Protein AF-A0A401UML5-F1 (afdb_monomer)

pLDDT: mean 86.91, std 11.51, range [38.34, 95.25]

Nearest PDB structures (foldseek):
  6s1k-assembly1_F  TM=5.049E-01  e=2.666E+00  Escherichia coli str. K-12 substr. MG1655star
  6s1k-assembly1_K  TM=5.043E-01  e=4.890E+00  Escherichia coli str. K-12 substr. MG1655star
  5xg2-assembly1_A  TM=3.556E-01  e=7.475E+00  Pyrococcus yayanosii CH1

Sequence (112 aa):
MENNKRSVINNIYFLVKNTYKWDKKVLLYFGLYTVVTAILPFINIFAPKFLIDELMGANRAKSLITILLSYFILSATLNYLNAFLEGAYSPRLMDVGFRFENLLNEKCVYCY

Radius of gyration: 22.94 Å; Cα contacts (8 Å, |Δi|>4): 45; chains: 1; bounding box: 40×19×72 Å

Organism: NCBI:txid360422

Foldseek 3Di:
DDPPCPDPVVVVVVLVVLLCVVDVVLVVLVVVLVVLVVCVVVLVVVLVVLLVVCCVPPVDPVSNVVSVVVSVVVNVVSVVVNVVSCVVNVVSVVVSVVVVVVVVVVVVVVVD

Structure (mmCIF, N/CA/C/O backbone):
data_AF-A0A401UML5-F1
#
_entry.id   AF-A0A401UML5-F1
#
loop_
_atom_site.group_PDB
_atom_site.id
_atom_site.type_symbol
_atom_site.label_atom_id
_atom_site.label_alt_id
_atom_site.label_comp_id
_atom_site.label_asym_id
_atom_site.label_entity_id
_atom_site.label_seq_id
_atom_site.pdbx_PDB_ins_code
_atom_site.Cartn_x
_atom_site.Cartn_y
_atom_site.Cartn_z
_atom_site.occupancy
_atom_site.B_iso_or_equiv
_atom_site.auth_seq_id
_atom_site.auth_comp_id
_atom_site.auth_asym_id
_atom_site.auth_atom_id
_atom_site.pdbx_PDB_model_num
ATOM 1 N N . MET A 1 1 ? -4.916 -0.767 -43.467 1.00 38.34 1 MET A N 1
ATOM 2 C CA . MET A 1 1 ? -5.520 -0.897 -42.122 1.00 38.34 1 MET A CA 1
ATOM 3 C C . MET A 1 1 ? -5.140 -2.268 -41.583 1.00 38.34 1 MET A C 1
ATOM 5 O O . MET A 1 1 ? -5.859 -3.230 -41.808 1.00 38.34 1 MET A O 1
ATOM 9 N N . GLU A 1 2 ? -3.952 -2.391 -40.992 1.00 40.00 2 GLU A N 1
ATOM 10 C CA . GLU A 1 2 ? -3.446 -3.683 -40.519 1.00 40.00 2 GLU A CA 1
ATOM 11 C C . GLU A 1 2 ? -3.876 -3.890 -39.065 1.00 40.00 2 GLU A C 1
ATOM 13 O O . GLU A 1 2 ? -3.585 -3.077 -38.187 1.00 40.00 2 GLU A O 1
ATOM 18 N N . ASN A 1 3 ? -4.651 -4.947 -38.837 1.00 44.34 3 ASN A N 1
ATOM 19 C CA . ASN A 1 3 ? -5.321 -5.263 -37.583 1.00 44.34 3 ASN A CA 1
ATOM 20 C C . ASN A 1 3 ? -4.306 -5.810 -36.563 1.00 44.34 3 ASN A C 1
ATOM 22 O O . ASN A 1 3 ? -4.297 -6.995 -36.235 1.00 44.34 3 ASN A O 1
ATOM 26 N N . ASN A 1 4 ? -3.406 -4.949 -36.085 1.00 55.50 4 ASN A N 1
ATOM 27 C CA . ASN A 1 4 ? -2.468 -5.281 -35.022 1.00 55.50 4 ASN A CA 1
ATOM 28 C C . ASN A 1 4 ? -3.230 -5.296 -33.691 1.00 55.50 4 ASN A C 1
ATOM 30 O O . ASN A 1 4 ? -3.204 -4.326 -32.931 1.00 55.50 4 ASN A O 1
ATOM 34 N N . LYS A 1 5 ? -3.940 -6.396 -33.406 1.00 55.72 5 LYS A N 1
ATOM 35 C CA . LYS A 1 5 ? -4.422 -6.709 -32.054 1.00 55.72 5 LYS A CA 1
ATOM 36 C C . LYS A 1 5 ? -3.202 -6.943 -31.159 1.00 55.72 5 LYS A C 1
ATOM 38 O O . LYS A 1 5 ? -2.908 -8.073 -30.770 1.00 55.72 5 LYS A O 1
ATOM 43 N N . ARG A 1 6 ? -2.477 -5.879 -30.802 1.00 63.22 6 ARG A N 1
ATOM 44 C CA . ARG A 1 6 ? -1.585 -5.921 -29.646 1.00 63.22 6 ARG A CA 1
ATOM 45 C C . ARG A 1 6 ? -2.473 -6.220 -28.453 1.00 63.22 6 ARG A C 1
ATOM 47 O O . ARG A 1 6 ? -3.243 -5.369 -28.016 1.00 63.22 6 ARG A O 1
ATOM 54 N N . SER A 1 7 ? -2.406 -7.458 -27.979 1.00 82.62 7 SER A N 1
ATOM 55 C CA . SER A 1 7 ? -3.109 -7.865 -26.773 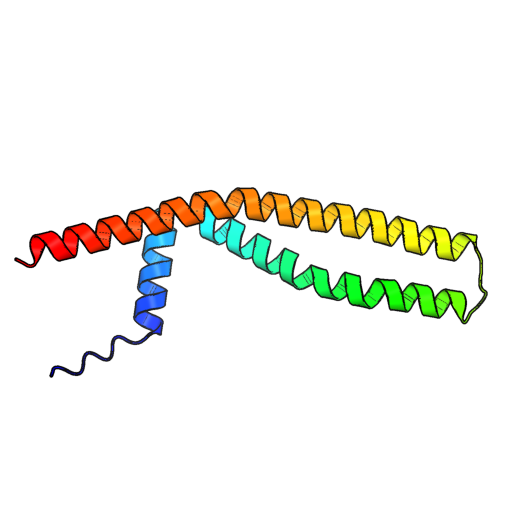1.00 82.62 7 SER A CA 1
ATOM 56 C C . SER A 1 7 ? -2.728 -6.904 -25.650 1.00 82.62 7 SER A C 1
ATOM 58 O O . SER A 1 7 ? -1.542 -6.661 -25.418 1.00 82.62 7 SER A O 1
ATOM 60 N N . VAL A 1 8 ? -3.724 -6.356 -24.952 1.00 85.25 8 VAL A N 1
ATOM 61 C CA . VAL A 1 8 ? -3.517 -5.472 -23.792 1.00 85.25 8 VAL A CA 1
ATOM 62 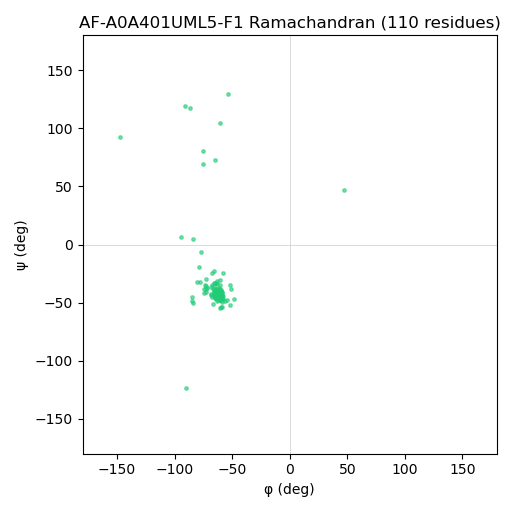C C . VAL A 1 8 ? -2.582 -6.141 -22.780 1.00 85.25 8 VAL A C 1
ATOM 64 O O . VAL A 1 8 ? -1.710 -5.492 -22.210 1.00 85.25 8 VAL A O 1
ATOM 67 N N . ILE A 1 9 ? -2.679 -7.466 -22.656 1.00 86.94 9 ILE A N 1
ATOM 68 C CA . ILE A 1 9 ? -1.816 -8.295 -21.812 1.00 86.94 9 ILE A CA 1
ATOM 69 C C . ILE A 1 9 ? -0.349 -8.211 -22.253 1.00 86.94 9 ILE A C 1
ATOM 71 O O . ILE A 1 9 ? 0.531 -8.064 -21.410 1.00 86.94 9 ILE A O 1
ATOM 75 N N . ASN A 1 10 ? -0.066 -8.237 -23.558 1.00 87.75 10 ASN A N 1
ATOM 76 C CA . ASN A 1 10 ? 1.304 -8.119 -24.067 1.00 87.75 10 ASN A CA 1
ATOM 77 C C . ASN A 1 10 ? 1.880 -6.722 -23.811 1.00 87.75 10 ASN A C 1
ATOM 79 O O . ASN A 1 10 ? 3.070 -6.599 -23.522 1.00 87.75 10 ASN A O 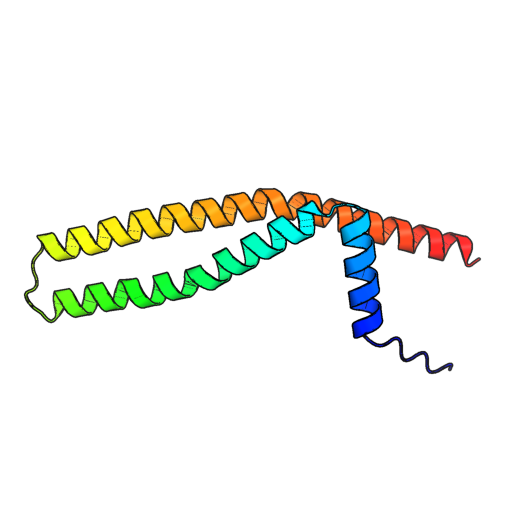1
ATOM 83 N N . ASN A 1 11 ? 1.047 -5.679 -23.874 1.00 87.12 11 ASN A N 1
ATOM 84 C CA . ASN A 1 11 ? 1.464 -4.318 -23.538 1.00 87.12 11 ASN A CA 1
ATOM 85 C C . ASN A 1 11 ? 1.766 -4.191 -22.038 1.00 87.12 11 ASN A C 1
ATOM 87 O O . ASN A 1 11 ? 2.813 -3.665 -21.675 1.00 87.12 11 ASN A O 1
ATOM 91 N N . ILE A 1 12 ? 0.907 -4.735 -21.169 1.00 88.50 12 ILE A N 1
ATOM 92 C CA . ILE A 1 12 ? 1.140 -4.763 -19.716 1.00 88.50 12 ILE A CA 1
ATOM 93 C C . ILE A 1 12 ? 2.415 -5.547 -19.396 1.00 88.50 12 ILE A C 1
ATOM 95 O O . ILE A 1 12 ? 3.263 -5.059 -18.654 1.00 88.50 12 ILE A O 1
ATOM 99 N N . TYR A 1 13 ? 2.598 -6.726 -19.994 1.00 91.25 13 TYR A N 1
ATOM 100 C CA . TYR A 1 13 ? 3.815 -7.516 -19.822 1.00 91.25 13 TYR A CA 1
ATOM 101 C C . TYR A 1 13 ? 5.059 -6.741 -20.265 1.00 91.25 13 TYR A C 1
ATOM 103 O O . TYR A 1 13 ? 6.067 -6.737 -19.560 1.00 91.25 13 TYR A O 1
ATOM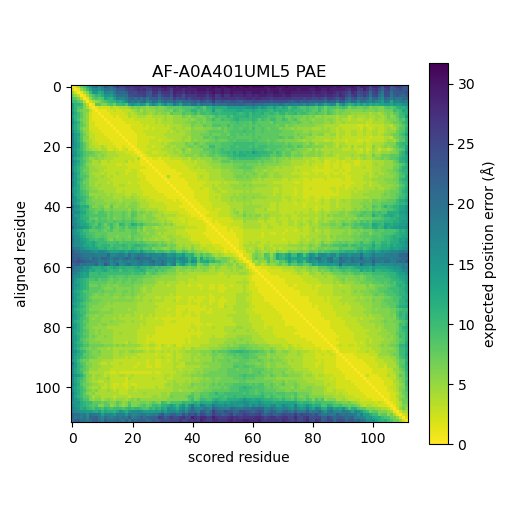 111 N N . PHE A 1 14 ? 4.989 -6.043 -21.402 1.00 88.94 14 PHE A N 1
ATOM 112 C CA . PHE A 1 14 ? 6.071 -5.182 -21.868 1.00 88.94 14 PHE A CA 1
ATOM 113 C C . PHE A 1 14 ? 6.384 -4.069 -20.860 1.00 88.94 14 PHE A C 1
ATOM 115 O O . PHE A 1 14 ? 7.555 -3.868 -20.537 1.00 88.94 14 PHE A O 1
ATOM 122 N N . LEU A 1 15 ? 5.371 -3.381 -20.328 1.00 88.62 15 LEU A N 1
ATOM 123 C CA . LEU A 1 15 ? 5.559 -2.336 -19.320 1.00 88.62 15 LEU A CA 1
ATOM 124 C C . LEU A 1 15 ? 6.210 -2.907 -18.058 1.00 88.62 15 LEU A C 1
ATOM 126 O O . LEU A 1 15 ? 7.295 -2.473 -17.685 1.00 88.62 15 LEU A O 1
ATOM 130 N N . VAL A 1 16 ? 5.624 -3.952 -17.470 1.00 89.44 16 VAL A N 1
ATOM 131 C CA . VAL A 1 16 ? 6.127 -4.579 -16.238 1.00 89.44 16 VAL A CA 1
ATOM 132 C C . VAL A 1 16 ? 7.553 -5.100 -16.418 1.00 89.44 16 VAL A C 1
ATOM 134 O O . VAL A 1 16 ? 8.395 -4.891 -15.546 1.00 89.44 16 VAL A O 1
ATOM 137 N N . LYS A 1 17 ? 7.869 -5.726 -17.558 1.00 92.50 17 LYS A N 1
ATOM 138 C CA . LYS A 1 17 ? 9.218 -6.226 -17.855 1.00 92.50 17 LYS A CA 1
ATOM 139 C C . LYS A 1 17 ? 10.251 -5.098 -17.933 1.00 92.50 17 LYS A C 1
ATOM 141 O O . LYS A 1 17 ? 11.351 -5.251 -17.402 1.00 92.50 17 LYS A O 1
ATOM 146 N N . ASN A 1 18 ? 9.924 -3.979 -18.583 1.00 89.25 18 ASN A N 1
ATOM 147 C CA . ASN A 1 18 ? 10.835 -2.834 -18.683 1.00 89.25 18 ASN A CA 1
ATOM 148 C C . ASN A 1 18 ? 10.962 -2.089 -17.347 1.00 89.25 18 ASN A C 1
ATOM 150 O O . ASN A 1 18 ? 12.078 -1.785 -16.934 1.00 89.25 18 ASN A O 1
ATOM 154 N N . THR A 1 19 ? 9.862 -1.898 -16.615 1.00 89.88 19 THR A N 1
ATOM 155 C CA . THR A 1 19 ? 9.883 -1.343 -15.254 1.00 89.88 19 THR A CA 1
ATOM 156 C C . THR A 1 19 ? 10.739 -2.192 -14.319 1.00 89.88 19 THR A C 1
ATOM 158 O O . THR A 1 19 ? 11.585 -1.652 -13.614 1.00 89.88 19 THR A O 1
ATOM 161 N N . TYR A 1 20 ? 10.592 -3.521 -14.355 1.00 90.50 20 TYR A N 1
ATOM 162 C CA . TYR A 1 20 ? 11.418 -4.436 -13.565 1.00 90.50 20 TYR A CA 1
ATOM 163 C C . TYR A 1 20 ? 12.909 -4.319 -13.914 1.00 90.50 20 TYR A C 1
ATOM 165 O O . TYR A 1 20 ? 13.760 -4.376 -13.026 1.00 90.50 20 TYR A O 1
ATOM 173 N N . LYS A 1 21 ? 13.230 -4.132 -15.203 1.00 90.38 21 LYS A N 1
ATOM 174 C CA . LYS A 1 21 ? 14.605 -3.936 -15.680 1.00 90.38 21 LYS A CA 1
ATOM 175 C C . LYS A 1 21 ? 15.214 -2.618 -15.186 1.00 90.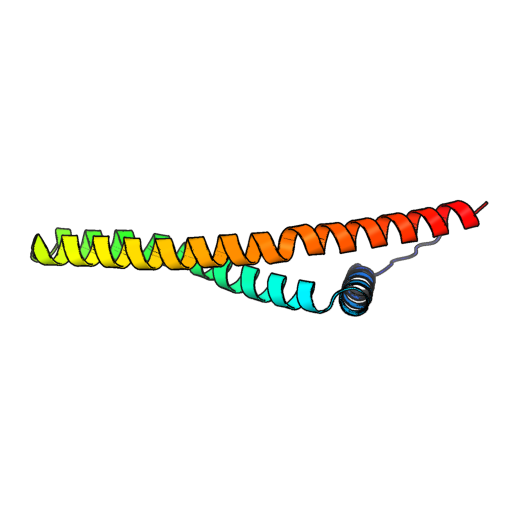38 21 LYS A C 1
ATOM 177 O O . LYS A 1 21 ? 16.405 -2.599 -14.891 1.00 90.38 21 LYS A O 1
ATOM 182 N N . TRP A 1 22 ? 14.437 -1.536 -15.122 1.00 89.75 22 TRP A N 1
ATOM 183 C CA . TRP A 1 22 ? 14.934 -0.212 -14.726 1.00 89.75 22 TRP A CA 1
ATOM 184 C C . TRP A 1 22 ? 14.959 -0.005 -13.213 1.00 89.75 22 TRP A C 1
ATOM 186 O O . TRP A 1 22 ? 15.990 0.395 -12.678 1.00 89.75 22 TRP A O 1
ATOM 196 N N . ASP A 1 23 ? 13.867 -0.314 -12.513 1.00 88.56 23 ASP A N 1
ATOM 197 C CA . ASP A 1 23 ? 13.820 -0.246 -11.053 1.00 88.56 23 ASP A CA 1
ATOM 198 C C . ASP A 1 23 ? 12.885 -1.314 -10.466 1.00 88.56 23 ASP A C 1
ATOM 200 O O . ASP A 1 23 ? 11.692 -1.107 -10.233 1.00 88.56 23 ASP A O 1
ATOM 204 N N . LYS A 1 24 ? 13.464 -2.473 -10.131 1.00 89.75 24 LYS A N 1
ATOM 205 C CA . LYS A 1 24 ? 12.768 -3.561 -9.425 1.00 89.75 24 LYS A CA 1
ATOM 206 C C . LYS A 1 24 ? 12.179 -3.144 -8.072 1.00 89.75 24 LYS A C 1
ATOM 208 O O . LYS A 1 24 ? 11.243 -3.790 -7.600 1.00 89.75 24 LYS A O 1
ATOM 213 N N . LYS A 1 25 ? 12.713 -2.097 -7.427 1.00 88.69 25 LYS A N 1
ATOM 214 C CA . LYS A 1 25 ? 12.212 -1.637 -6.125 1.00 88.69 25 LYS A CA 1
ATOM 215 C C . LYS A 1 25 ? 10.865 -0.936 -6.273 1.00 88.69 25 LYS A C 1
ATOM 217 O O . LYS A 1 25 ? 10.059 -1.044 -5.358 1.00 88.69 25 LYS A O 1
ATOM 222 N N . VAL A 1 26 ? 10.587 -0.296 -7.415 1.00 90.50 26 VAL A N 1
ATOM 223 C CA . VAL A 1 26 ? 9.278 0.329 -7.700 1.00 90.50 26 VAL A CA 1
ATOM 224 C C . VAL A 1 26 ? 8.152 -0.676 -7.538 1.00 90.50 26 VAL A C 1
ATOM 226 O O . VAL A 1 26 ? 7.182 -0.393 -6.847 1.00 90.50 26 VAL A O 1
ATOM 229 N N . LEU A 1 27 ? 8.304 -1.868 -8.121 1.00 90.12 27 LEU A N 1
ATOM 230 C CA . LEU A 1 27 ? 7.283 -2.913 -8.051 1.00 90.12 27 LEU A CA 1
ATOM 231 C C . LEU A 1 27 ? 7.090 -3.434 -6.623 1.00 90.12 27 LEU A C 1
ATOM 233 O O . LEU A 1 27 ? 5.963 -3.713 -6.223 1.00 90.12 27 LEU A O 1
ATOM 237 N N . LEU A 1 28 ? 8.168 -3.513 -5.837 1.00 90.81 28 LEU A N 1
ATOM 238 C CA . LEU A 1 28 ? 8.087 -3.887 -4.427 1.00 90.81 28 LEU A CA 1
ATOM 239 C C . LEU A 1 28 ? 7.347 -2.821 -3.605 1.00 90.81 28 LEU A C 1
ATOM 241 O O . LEU A 1 28 ? 6.404 -3.156 -2.892 1.00 90.81 28 LEU A O 1
ATOM 245 N N . TYR A 1 29 ? 7.740 -1.548 -3.717 1.00 91.06 29 TYR A N 1
ATOM 246 C CA . TYR A 1 29 ? 7.088 -0.450 -2.995 1.00 91.06 29 TYR A CA 1
ATOM 247 C C . TYR A 1 29 ? 5.627 -0.286 -3.411 1.00 91.06 29 TYR A C 1
ATOM 249 O O . TYR A 1 29 ? 4.776 -0.098 -2.549 1.00 91.06 29 TYR A O 1
ATOM 257 N N . PHE A 1 30 ? 5.322 -0.438 -4.701 1.00 91.25 30 PHE A N 1
ATOM 258 C CA . PHE A 1 30 ? 3.954 -0.430 -5.213 1.00 91.25 30 PHE A CA 1
ATOM 259 C C . PHE A 1 30 ? 3.108 -1.566 -4.631 1.00 91.25 30 PHE A C 1
ATOM 261 O O . PHE A 1 30 ? 1.979 -1.340 -4.194 1.00 91.25 30 PHE A O 1
ATOM 268 N N . GLY A 1 31 ? 3.655 -2.785 -4.591 1.00 92.19 31 GLY A N 1
ATOM 269 C CA . GLY A 1 31 ? 2.975 -3.936 -4.001 1.00 92.19 31 GLY A CA 1
ATOM 270 C C . GLY A 1 31 ? 2.682 -3.724 -2.516 1.00 92.19 31 GLY A C 1
ATOM 271 O O . GLY A 1 31 ? 1.549 -3.917 -2.079 1.00 92.19 31 GLY A O 1
ATOM 272 N N . LEU A 1 32 ? 3.672 -3.253 -1.752 1.00 93.19 32 LEU A N 1
ATOM 273 C CA . LEU A 1 32 ? 3.497 -2.932 -0.333 1.00 93.19 32 LEU A CA 1
ATOM 274 C C . LEU A 1 32 ? 2.469 -1.814 -0.122 1.00 93.19 32 LEU A C 1
ATOM 276 O O . LEU A 1 32 ? 1.581 -1.959 0.714 1.00 93.19 32 LEU A O 1
ATOM 280 N N . TYR A 1 33 ? 2.552 -0.735 -0.904 1.00 93.75 33 TYR A N 1
ATOM 281 C CA . TYR A 1 33 ? 1.598 0.373 -0.857 1.00 93.75 33 TYR A CA 1
ATOM 282 C C . TYR A 1 33 ? 0.167 -0.105 -1.122 1.00 93.75 33 TYR A C 1
ATOM 284 O O . TYR A 1 33 ? -0.748 0.235 -0.376 1.00 93.75 33 TYR A O 1
ATOM 292 N N . THR A 1 34 ? -0.015 -0.964 -2.128 1.00 93.88 34 THR A N 1
ATOM 293 C CA . THR A 1 34 ? -1.321 -1.536 -2.485 1.00 93.88 34 THR A CA 1
ATOM 294 C C . THR A 1 34 ? -1.908 -2.349 -1.334 1.00 93.88 34 THR A C 1
ATOM 296 O O . THR A 1 34 ? -3.079 -2.182 -1.002 1.00 93.88 34 THR A O 1
ATOM 299 N N . VAL A 1 35 ? -1.101 -3.200 -0.690 1.00 94.19 35 VAL A N 1
ATOM 300 C CA . VAL A 1 35 ? -1.549 -4.006 0.457 1.00 94.19 35 VAL A CA 1
ATOM 301 C C . VAL A 1 35 ? -1.942 -3.113 1.635 1.00 94.19 35 VAL A C 1
ATOM 303 O O . VAL A 1 35 ? -3.012 -3.305 2.208 1.00 94.19 35 VAL A O 1
ATOM 306 N N . VAL A 1 36 ? -1.122 -2.115 1.979 1.00 92.38 36 VAL A N 1
ATOM 307 C CA . VAL A 1 36 ? -1.417 -1.190 3.088 1.00 92.38 36 VAL A CA 1
ATOM 308 C C . VAL A 1 36 ? -2.679 -0.375 2.799 1.00 92.38 36 VAL A C 1
ATOM 310 O O . VAL A 1 36 ? -3.574 -0.315 3.642 1.00 92.38 36 VAL A O 1
ATOM 313 N N . THR A 1 37 ? -2.802 0.171 1.588 1.00 92.94 37 THR A N 1
ATOM 314 C CA . THR A 1 37 ? -3.983 0.932 1.157 1.00 92.94 37 THR A CA 1
ATOM 315 C C . THR A 1 37 ? -5.250 0.073 1.182 1.00 92.94 37 THR A C 1
ATOM 317 O O . THR A 1 37 ? -6.305 0.548 1.598 1.00 92.94 37 THR A O 1
ATOM 320 N N . ALA A 1 38 ? -5.158 -1.208 0.812 1.00 93.94 38 ALA A N 1
ATOM 321 C CA . ALA A 1 38 ? -6.288 -2.133 0.861 1.00 93.94 38 ALA A CA 1
ATOM 322 C C . ALA A 1 38 ? -6.751 -2.455 2.295 1.00 93.94 38 ALA A C 1
ATOM 324 O O . ALA A 1 38 ? -7.917 -2.794 2.487 1.00 93.94 38 ALA A O 1
ATOM 325 N N . ILE A 1 39 ? -5.877 -2.333 3.303 1.00 91.50 39 ILE A N 1
ATOM 326 C CA . ILE A 1 39 ? -6.214 -2.588 4.715 1.00 91.50 39 ILE A CA 1
ATOM 327 C C . ILE A 1 39 ? -6.930 -1.388 5.362 1.00 91.50 39 ILE A C 1
ATOM 329 O O . ILE A 1 39 ? -7.800 -1.578 6.215 1.00 91.50 39 ILE A O 1
ATOM 333 N N . LEU A 1 40 ? -6.621 -0.156 4.944 1.00 90.00 40 LEU A N 1
ATOM 334 C CA . LEU A 1 40 ? -7.228 1.074 5.480 1.00 90.00 40 LEU A CA 1
ATOM 335 C C . LEU A 1 40 ? -8.771 1.068 5.573 1.00 90.00 40 LEU A C 1
ATOM 337 O O . LEU A 1 40 ? -9.283 1.433 6.637 1.00 90.00 40 LEU A O 1
ATOM 341 N N . PRO A 1 41 ? -9.550 0.649 4.550 1.00 91.00 41 PRO A N 1
ATOM 342 C CA . PRO A 1 41 ? -11.011 0.660 4.642 1.00 91.00 41 PRO A CA 1
ATOM 343 C C . PRO A 1 41 ? -11.552 -0.223 5.772 1.00 91.00 41 PRO A C 1
ATOM 345 O O . PRO A 1 41 ? -12.565 0.122 6.375 1.00 91.00 41 PRO A O 1
ATOM 348 N N . PHE A 1 42 ? -10.873 -1.318 6.121 1.00 90.81 42 PHE A N 1
ATOM 349 C CA . PHE A 1 42 ? -11.314 -2.195 7.207 1.00 90.81 42 PHE A CA 1
ATOM 350 C C . PHE A 1 42 ? -11.269 -1.489 8.560 1.00 90.81 42 PHE A C 1
ATOM 352 O O . PHE A 1 42 ? -12.178 -1.643 9.371 1.00 90.81 42 PHE A O 1
ATOM 359 N N . ILE A 1 43 ? -10.257 -0.659 8.793 1.00 88.12 43 ILE A N 1
ATOM 360 C CA . ILE A 1 43 ? -10.131 0.104 10.040 1.00 88.12 43 ILE A CA 1
ATOM 361 C C . ILE A 1 43 ? -11.248 1.129 10.172 1.00 88.12 43 ILE A C 1
ATOM 363 O O . ILE A 1 43 ? -11.847 1.250 11.240 1.00 88.12 43 ILE A O 1
ATOM 367 N N . ASN A 1 44 ? -11.588 1.787 9.066 1.00 86.56 44 ASN A N 1
ATOM 368 C CA . ASN A 1 44 ? -12.700 2.730 9.019 1.00 86.56 44 ASN A CA 1
ATOM 369 C C . ASN A 1 44 ? -14.063 2.049 9.233 1.00 86.56 44 ASN A C 1
ATOM 371 O O . ASN A 1 44 ? -15.004 2.710 9.659 1.00 86.56 44 ASN A O 1
ATOM 375 N N . ILE A 1 45 ? -14.176 0.740 8.979 1.00 92.31 45 ILE A N 1
ATOM 376 C CA . ILE A 1 45 ? -15.390 -0.048 9.242 1.00 92.31 45 ILE A CA 1
ATOM 377 C C . ILE A 1 45 ? -15.432 -0.541 10.695 1.00 92.31 45 ILE A C 1
ATOM 379 O O . ILE A 1 45 ? -16.469 -0.459 11.354 1.00 92.31 45 ILE A O 1
ATOM 383 N N . PHE A 1 46 ? -14.320 -1.061 11.218 1.00 90.19 46 PHE A N 1
ATOM 384 C CA . PHE A 1 46 ? -14.291 -1.660 12.554 1.00 90.19 46 PHE A CA 1
ATOM 385 C C . PHE A 1 46 ? -14.363 -0.625 13.678 1.00 90.19 46 PHE A C 1
ATOM 387 O O . PHE A 1 46 ? -14.999 -0.882 14.698 1.00 90.19 46 PHE A O 1
ATOM 394 N N . ALA A 1 47 ? -13.759 0.548 13.494 1.00 87.25 47 ALA A N 1
ATOM 395 C CA . ALA A 1 47 ? -13.749 1.598 14.507 1.00 87.25 47 ALA A CA 1
ATOM 396 C C . ALA A 1 47 ? -15.151 2.077 14.933 1.00 87.25 47 ALA A C 1
ATOM 398 O O . ALA A 1 47 ? -15.446 2.012 16.129 1.00 87.25 47 ALA A O 1
ATOM 399 N N . PRO A 1 48 ? -16.048 2.504 14.017 1.00 87.62 48 PRO A N 1
ATOM 400 C CA . PRO A 1 48 ? -17.398 2.904 14.403 1.00 87.62 48 PRO A CA 1
ATOM 401 C C . PRO A 1 48 ? -18.201 1.729 14.962 1.00 87.62 48 PRO A C 1
ATOM 403 O O . PRO A 1 48 ? -18.984 1.930 15.885 1.00 87.62 48 PRO A O 1
ATOM 406 N N . LYS A 1 49 ? -17.977 0.502 14.472 1.00 91.62 49 LYS A N 1
ATOM 407 C CA . LYS A 1 49 ? -18.649 -0.694 14.990 1.00 91.62 49 LYS A CA 1
ATOM 408 C C . LYS A 1 49 ? -18.353 -0.911 16.477 1.00 91.62 49 LYS A C 1
ATOM 410 O O . LYS A 1 49 ? -19.283 -0.980 17.269 1.00 91.62 49 LYS A O 1
ATOM 415 N N . PHE A 1 50 ? -17.077 -0.957 16.863 1.00 89.69 50 PHE A N 1
ATOM 416 C CA . PHE A 1 50 ? -16.703 -1.159 18.267 1.00 89.69 50 PHE A CA 1
ATOM 417 C C . PHE A 1 50 ? -17.186 -0.025 19.172 1.00 89.69 50 PHE A C 1
ATOM 419 O O . PHE A 1 50 ? -17.543 -0.256 20.325 1.00 89.69 50 PHE A O 1
ATOM 426 N N . LEU A 1 51 ? -17.215 1.199 18.646 1.00 89.81 51 LEU A N 1
ATOM 427 C CA . LEU A 1 51 ? -17.698 2.357 19.383 1.00 89.81 51 LEU A CA 1
ATOM 428 C C . LEU A 1 51 ? -19.214 2.270 19.635 1.00 89.81 51 LEU A C 1
ATOM 430 O O . LEU A 1 51 ? -19.654 2.524 20.754 1.00 89.81 51 LEU A O 1
ATOM 434 N N . ILE A 1 52 ? -19.998 1.858 18.632 1.00 89.88 52 ILE A N 1
ATOM 435 C CA . ILE A 1 52 ? -21.443 1.620 18.770 1.00 89.88 52 ILE A CA 1
ATOM 436 C C . ILE A 1 52 ? -21.713 0.473 19.750 1.00 89.88 52 ILE A C 1
ATOM 438 O O . ILE A 1 52 ? -22.542 0.635 20.644 1.00 89.88 52 ILE A O 1
ATOM 442 N N . ASP A 1 53 ? -20.994 -0.645 19.627 1.00 89.06 53 ASP A N 1
ATOM 443 C CA . ASP A 1 53 ? -21.175 -1.816 20.494 1.00 89.06 53 ASP A CA 1
ATOM 444 C C . ASP A 1 53 ? -20.947 -1.463 21.979 1.00 89.06 53 ASP A C 1
ATOM 446 O O . ASP A 1 53 ? -21.725 -1.867 22.847 1.00 89.06 53 ASP A O 1
ATOM 450 N N . GLU A 1 54 ? -19.930 -0.649 22.291 1.00 88.88 54 GLU A N 1
ATOM 451 C CA . GLU A 1 54 ? -19.665 -0.215 23.671 1.00 88.88 54 GLU A CA 1
ATOM 452 C C . GLU A 1 54 ? -20.693 0.813 24.176 1.00 88.88 54 GLU A C 1
ATOM 454 O O . GLU A 1 54 ? -21.100 0.748 25.341 1.00 88.88 54 GLU A O 1
ATOM 459 N N . LEU A 1 55 ? -21.143 1.738 23.316 1.00 88.00 55 LEU A N 1
ATOM 460 C CA . LEU A 1 55 ? -22.185 2.718 23.656 1.00 88.00 55 LEU A CA 1
ATOM 461 C C . LEU A 1 55 ? -23.542 2.055 23.928 1.00 88.00 55 LEU A C 1
ATOM 463 O O . LEU A 1 55 ? -24.252 2.481 24.838 1.00 88.00 55 LEU A O 1
ATOM 467 N N . MET A 1 56 ? -23.904 1.030 23.151 1.00 88.38 56 MET A N 1
ATOM 468 C CA . MET A 1 56 ? -25.158 0.283 23.315 1.00 88.38 56 MET A CA 1
ATOM 469 C C . MET A 1 56 ? -25.104 -0.738 24.460 1.00 88.38 56 MET A C 1
ATOM 471 O O . MET A 1 56 ? -26.150 -1.186 24.928 1.00 88.38 56 MET A O 1
ATOM 475 N N . GLY A 1 57 ? -23.901 -1.118 24.895 1.00 86.88 57 GLY A N 1
ATOM 476 C CA . GLY A 1 57 ? -23.673 -2.072 25.974 1.00 86.88 57 GLY A CA 1
ATOM 477 C C . GLY A 1 57 ? -23.577 -1.421 27.354 1.00 86.88 57 GLY A C 1
ATOM 478 O O . GLY A 1 57 ? -24.486 -0.748 27.834 1.00 86.88 57 GLY A O 1
ATOM 479 N N . ALA A 1 58 ? -22.455 -1.664 28.036 1.00 79.25 58 ALA A N 1
ATOM 480 C CA . ALA A 1 58 ? -22.241 -1.217 29.412 1.00 79.25 58 ALA A CA 1
ATOM 481 C C . ALA A 1 58 ? -21.891 0.279 29.537 1.00 79.25 58 ALA A C 1
ATOM 483 O O . ALA A 1 58 ? -21.779 0.767 30.664 1.00 79.25 58 ALA A O 1
ATOM 484 N N . ASN A 1 59 ? -21.689 0.976 28.408 1.00 81.56 59 ASN A N 1
ATOM 485 C CA . ASN A 1 59 ? -21.412 2.410 28.308 1.00 81.56 59 ASN A CA 1
ATOM 486 C C . ASN A 1 59 ? -20.327 2.889 29.290 1.00 81.56 59 ASN A C 1
ATOM 488 O O . ASN A 1 59 ? -20.483 3.863 30.034 1.00 81.56 59 ASN A O 1
ATOM 492 N N . ARG A 1 60 ? -19.208 2.156 29.349 1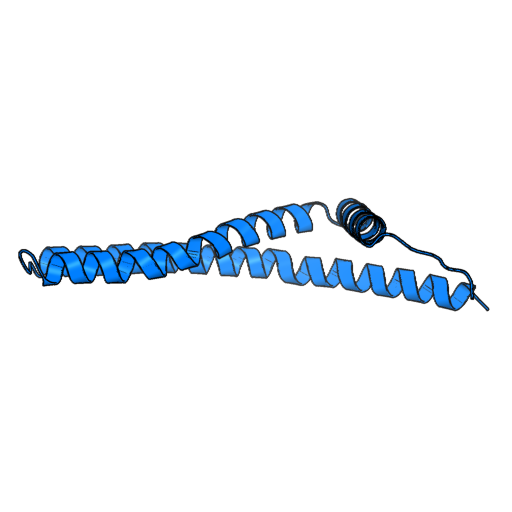.00 88.50 60 ARG A N 1
ATOM 493 C CA . ARG A 1 60 ? -18.119 2.477 30.273 1.00 88.50 60 ARG A CA 1
ATOM 494 C C . ARG A 1 60 ? -17.182 3.481 29.619 1.00 88.50 60 ARG A C 1
ATOM 496 O O . ARG A 1 60 ? -16.476 3.156 28.666 1.00 88.50 60 ARG A O 1
ATOM 503 N N . ALA A 1 61 ? -17.074 4.671 30.210 1.00 86.75 61 ALA A N 1
ATOM 504 C CA . ALA A 1 61 ? -16.180 5.729 29.728 1.00 86.75 61 ALA A CA 1
ATOM 505 C C . ALA A 1 61 ? -14.730 5.245 29.509 1.00 86.75 61 ALA A C 1
ATOM 507 O O . ALA A 1 61 ? -14.088 5.604 28.525 1.00 86.75 61 ALA A O 1
ATOM 508 N N . LYS A 1 62 ? -14.222 4.366 30.385 1.00 88.94 62 LYS A N 1
ATOM 509 C CA . LYS A 1 62 ? -12.874 3.787 30.264 1.00 88.94 62 LYS A CA 1
ATOM 510 C C . LYS A 1 62 ? -12.702 2.931 29.000 1.00 88.94 62 LYS A C 1
ATOM 512 O O . LYS A 1 62 ? -11.657 3.010 28.354 1.00 88.94 62 LYS A O 1
ATOM 517 N N . SER A 1 63 ? -13.707 2.133 28.641 1.00 87.38 63 SER A N 1
ATOM 518 C CA . SER A 1 63 ? -13.677 1.299 27.433 1.00 87.38 63 SER A CA 1
ATOM 519 C C . SER A 1 63 ? -13.725 2.162 26.174 1.00 87.38 63 SER A C 1
ATOM 521 O O . SER A 1 63 ? -12.913 1.959 25.277 1.00 87.38 63 SER A O 1
ATOM 523 N N . LEU A 1 64 ? -14.586 3.188 26.143 1.00 90.25 64 LEU A N 1
ATOM 524 C CA . LEU A 1 64 ? -14.681 4.133 25.021 1.00 90.25 64 LEU A CA 1
ATOM 525 C C . LEU A 1 64 ? -13.352 4.845 24.754 1.00 90.25 64 LEU A C 1
ATOM 527 O O . LEU A 1 64 ? -12.880 4.878 23.619 1.00 90.25 64 LEU A O 1
ATOM 531 N N . ILE A 1 65 ? -12.708 5.355 25.808 1.00 91.12 65 ILE A N 1
ATOM 532 C CA . ILE A 1 65 ? -11.389 5.993 25.701 1.00 91.12 65 ILE A CA 1
ATOM 533 C C . ILE A 1 65 ? -10.355 5.001 25.151 1.00 91.12 65 ILE A C 1
ATOM 535 O O . ILE A 1 65 ? -9.547 5.363 24.300 1.00 91.12 65 ILE A O 1
ATOM 539 N N . THR A 1 66 ? -10.400 3.740 25.584 1.00 91.12 66 THR A N 1
ATOM 540 C CA . THR A 1 66 ? -9.478 2.698 25.102 1.00 91.12 66 THR A CA 1
ATOM 541 C C . THR A 1 66 ? -9.685 2.393 23.612 1.00 91.12 66 THR A C 1
ATOM 543 O O . THR A 1 66 ? -8.712 2.298 22.859 1.00 91.12 66 THR A O 1
ATOM 546 N N . ILE A 1 67 ? -10.937 2.292 23.156 1.00 91.06 67 ILE A N 1
ATOM 547 C CA . ILE A 1 67 ? -11.280 2.088 21.737 1.00 91.06 67 ILE A CA 1
ATOM 548 C C . ILE A 1 67 ? -10.799 3.276 20.893 1.00 91.06 67 ILE A C 1
ATOM 550 O O . ILE A 1 67 ? -10.152 3.082 19.867 1.00 91.06 67 ILE A O 1
ATOM 554 N N . LEU A 1 68 ? -11.034 4.508 21.348 1.00 92.19 68 LEU A N 1
ATOM 555 C CA . LEU A 1 68 ? -10.605 5.715 20.636 1.00 92.19 68 LEU A CA 1
ATOM 556 C C . LEU A 1 68 ? -9.080 5.834 20.546 1.00 92.19 68 LEU A C 1
ATOM 558 O O . LEU A 1 68 ? -8.551 6.123 19.474 1.00 92.19 68 LEU A O 1
ATOM 562 N N . LEU A 1 69 ? -8.367 5.584 21.648 1.00 94.38 69 LEU A N 1
ATOM 563 C CA . LEU A 1 69 ? -6.904 5.639 21.669 1.00 94.38 69 LEU A CA 1
ATOM 564 C C . LEU A 1 69 ? -6.285 4.553 20.786 1.00 94.38 69 LEU A C 1
ATOM 566 O O . LEU A 1 69 ? -5.371 4.842 20.016 1.00 94.38 69 LEU A O 1
ATOM 570 N N . SER A 1 70 ? -6.791 3.320 20.860 1.00 92.81 70 SER A N 1
ATOM 571 C CA . SER A 1 70 ? -6.304 2.229 20.006 1.00 92.81 70 SER A CA 1
ATOM 572 C C . SER A 1 70 ? -6.562 2.504 18.524 1.00 92.81 70 SER A C 1
ATOM 574 O O . SER A 1 70 ? -5.648 2.339 17.714 1.00 92.81 70 SER A O 1
ATOM 576 N N . TYR A 1 71 ? -7.748 3.010 18.170 1.00 92.94 71 TYR A N 1
ATOM 577 C CA . TYR A 1 71 ? -8.055 3.450 16.811 1.00 92.94 71 TYR A CA 1
ATOM 578 C C . TYR A 1 71 ? -7.107 4.555 16.341 1.00 92.94 71 TYR A C 1
ATOM 580 O O . TYR A 1 71 ? -6.559 4.462 15.245 1.00 92.94 71 TYR A O 1
ATOM 588 N N . PHE A 1 72 ? -6.880 5.576 17.169 1.00 93.50 72 PHE A N 1
ATOM 589 C CA . PHE A 1 72 ? -6.002 6.688 16.825 1.00 93.50 72 PHE A CA 1
ATOM 590 C C . PHE A 1 72 ? -4.566 6.219 16.563 1.00 93.50 72 PHE A C 1
ATOM 592 O O . PHE A 1 72 ? -3.997 6.559 15.529 1.00 93.50 72 PHE A O 1
ATOM 599 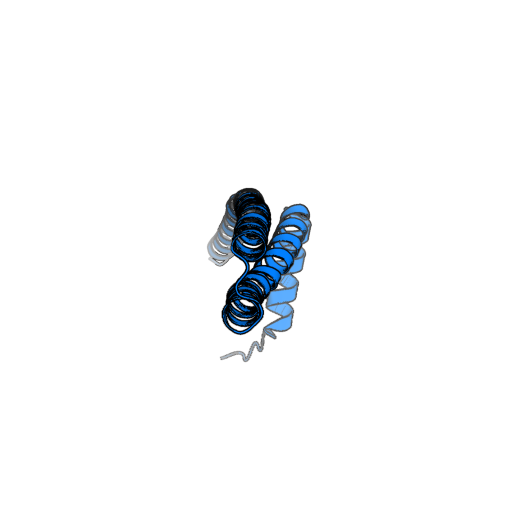N N . ILE A 1 73 ? -3.999 5.389 17.444 1.00 95.25 73 ILE A N 1
ATOM 600 C CA . ILE A 1 73 ? -2.633 4.860 17.293 1.00 95.25 73 ILE A CA 1
ATOM 601 C C . ILE A 1 73 ? -2.516 3.984 16.040 1.00 95.25 73 ILE A C 1
ATOM 603 O O . ILE A 1 73 ? -1.561 4.123 15.268 1.00 95.25 73 ILE A O 1
ATOM 607 N N . LEU A 1 74 ? -3.485 3.090 15.824 1.00 93.44 74 LEU A N 1
ATOM 608 C CA . LEU A 1 74 ? -3.492 2.190 14.673 1.00 93.44 74 LEU A CA 1
ATOM 609 C C . LEU A 1 74 ? -3.633 2.975 13.362 1.00 93.44 74 LEU A C 1
ATOM 611 O O . LEU A 1 74 ? -2.867 2.757 12.421 1.00 93.44 74 LEU A O 1
ATOM 615 N N . SER A 1 75 ? -4.569 3.923 13.324 1.00 92.38 75 SER A N 1
ATOM 616 C CA . SER A 1 75 ? -4.802 4.795 12.176 1.00 92.38 75 SER A CA 1
ATOM 617 C C . SER A 1 75 ? -3.583 5.667 11.886 1.00 92.38 75 SER A C 1
ATOM 619 O O . SER A 1 75 ? -3.138 5.717 10.741 1.00 92.38 75 SER A O 1
ATOM 621 N N . ALA A 1 76 ? -2.974 6.284 12.901 1.00 94.50 76 ALA A N 1
ATOM 622 C CA . ALA A 1 76 ? -1.767 7.090 12.734 1.00 94.50 76 ALA A CA 1
ATOM 623 C C . ALA A 1 76 ? -0.609 6.261 12.161 1.00 94.50 76 ALA A C 1
ATOM 625 O O . ALA A 1 76 ? 0.046 6.692 11.215 1.00 94.50 76 ALA A O 1
ATOM 626 N N . THR A 1 77 ? -0.396 5.049 12.680 1.00 94.38 77 THR A N 1
ATOM 627 C CA . THR A 1 77 ? 0.687 4.161 12.232 1.00 94.38 77 THR A CA 1
ATOM 628 C C . THR A 1 77 ? 0.492 3.724 10.782 1.00 94.38 77 THR A C 1
ATOM 630 O O . THR A 1 77 ? 1.435 3.765 9.992 1.00 94.38 77 THR A O 1
ATOM 633 N N . LEU A 1 78 ? -0.725 3.327 10.404 1.00 93.06 78 LEU A N 1
ATOM 634 C CA . LEU A 1 78 ? -1.001 2.856 9.047 1.00 93.06 78 LEU A CA 1
ATOM 635 C C . LEU A 1 78 ? -1.043 3.985 8.028 1.00 93.06 78 LEU A C 1
ATOM 637 O O . LEU A 1 78 ? -0.511 3.811 6.938 1.00 93.06 78 LEU A O 1
ATOM 641 N N . ASN A 1 79 ? -1.597 5.146 8.378 1.00 93.81 79 ASN A N 1
ATOM 642 C CA . ASN A 1 79 ? -1.539 6.316 7.504 1.00 93.81 79 ASN A CA 1
ATOM 643 C C . ASN A 1 79 ? -0.100 6.811 7.333 1.00 93.81 79 ASN A C 1
ATOM 645 O O . ASN A 1 79 ? 0.295 7.134 6.216 1.00 93.81 79 ASN A O 1
ATOM 649 N N . TYR A 1 80 ? 0.709 6.801 8.398 1.00 94.81 80 TYR A N 1
ATOM 650 C CA . TYR A 1 80 ? 2.135 7.113 8.302 1.00 94.81 80 TYR A CA 1
ATOM 651 C C . TYR A 1 80 ? 2.868 6.125 7.388 1.00 94.81 80 TYR A C 1
ATOM 653 O O . TYR A 1 80 ? 3.599 6.544 6.493 1.00 94.81 80 TYR A O 1
ATOM 661 N N . LEU A 1 81 ? 2.642 4.818 7.563 1.00 94.50 81 LEU A N 1
ATOM 662 C CA . LEU A 1 81 ? 3.230 3.793 6.701 1.00 94.50 81 LEU A CA 1
ATOM 663 C C . LEU A 1 81 ? 2.788 3.967 5.243 1.00 94.50 81 LEU A C 1
ATOM 665 O O . LEU A 1 81 ? 3.614 3.854 4.340 1.00 94.50 81 LEU A O 1
ATOM 669 N N . ASN A 1 82 ? 1.510 4.270 5.014 1.00 93.75 82 ASN A N 1
ATOM 670 C CA . ASN A 1 82 ? 0.976 4.494 3.679 1.00 93.75 82 ASN A CA 1
ATOM 671 C C . ASN A 1 82 ? 1.631 5.709 3.014 1.00 93.75 82 ASN A C 1
ATOM 673 O O . ASN A 1 82 ? 2.136 5.594 1.902 1.00 93.75 82 ASN A O 1
ATOM 677 N N . ALA A 1 83 ? 1.710 6.836 3.726 1.00 94.25 83 ALA A N 1
ATOM 678 C CA . ALA A 1 83 ? 2.357 8.055 3.247 1.00 94.25 83 ALA A CA 1
ATOM 679 C C . ALA A 1 83 ? 3.861 7.854 2.999 1.00 94.25 83 ALA A C 1
ATOM 681 O O . ALA A 1 83 ? 4.403 8.348 2.011 1.00 94.25 83 ALA A O 1
ATOM 682 N N . PHE A 1 84 ? 4.540 7.088 3.856 1.00 94.56 84 PHE A N 1
ATOM 683 C CA . PHE A 1 84 ? 5.944 6.737 3.665 1.00 94.56 84 PHE A CA 1
ATOM 684 C C . PHE A 1 84 ? 6.152 5.889 2.403 1.00 94.56 84 PHE A C 1
ATOM 686 O O . PHE A 1 84 ? 7.044 6.174 1.603 1.00 94.56 84 PHE A O 1
ATOM 693 N N . LEU A 1 85 ? 5.323 4.859 2.205 1.00 92.50 85 LEU A N 1
ATOM 694 C CA . LEU A 1 85 ? 5.383 4.007 1.017 1.00 92.50 85 LEU A CA 1
ATOM 695 C C . LEU A 1 85 ? 5.052 4.791 -0.253 1.00 92.50 85 LEU A C 1
ATOM 697 O O . LEU A 1 85 ? 5.748 4.628 -1.253 1.00 92.50 85 LEU A O 1
ATOM 701 N N . GLU A 1 86 ? 4.056 5.672 -0.204 1.00 92.69 86 GLU A N 1
ATOM 702 C CA . GLU A 1 86 ? 3.701 6.562 -1.309 1.00 92.69 86 GLU A CA 1
ATOM 703 C C . GLU A 1 86 ? 4.852 7.506 -1.661 1.00 92.69 86 GLU A C 1
ATOM 705 O O . GLU A 1 86 ? 5.237 7.603 -2.826 1.00 92.69 86 GLU A O 1
ATOM 710 N N . GLY A 1 87 ? 5.473 8.127 -0.655 1.00 92.19 87 GLY A N 1
ATOM 711 C CA . GLY A 1 87 ? 6.642 8.987 -0.833 1.00 92.19 87 GLY A CA 1
ATOM 712 C C . GLY A 1 87 ? 7.866 8.242 -1.374 1.00 92.19 87 GLY A C 1
ATOM 713 O O . GLY A 1 87 ? 8.649 8.810 -2.132 1.00 92.19 87 GLY A O 1
ATOM 714 N N . ALA A 1 88 ? 8.027 6.958 -1.045 1.00 90.62 88 ALA A N 1
ATOM 715 C CA . ALA A 1 88 ? 9.094 6.119 -1.591 1.00 90.62 88 ALA A CA 1
ATOM 716 C C . ALA A 1 88 ? 8.803 5.626 -3.022 1.00 90.62 88 ALA A C 1
ATOM 718 O O . ALA A 1 88 ? 9.736 5.431 -3.808 1.00 90.62 88 ALA A O 1
ATOM 719 N N . TYR A 1 89 ? 7.529 5.401 -3.351 1.00 90.62 89 TYR A N 1
ATOM 720 C CA . TYR A 1 89 ? 7.060 4.867 -4.630 1.00 90.62 89 TYR A CA 1
ATOM 721 C C . TYR A 1 89 ? 6.914 5.950 -5.708 1.00 90.62 89 TYR A C 1
ATOM 723 O O . TYR A 1 89 ? 7.459 5.793 -6.802 1.00 90.62 89 TYR A O 1
ATOM 731 N N . SER A 1 90 ? 6.222 7.048 -5.399 1.00 90.62 90 SER A N 1
ATOM 732 C CA . SER A 1 90 ? 5.839 8.111 -6.337 1.00 90.62 90 SER A CA 1
ATOM 733 C C . SER A 1 90 ? 7.002 8.682 -7.171 1.00 90.62 90 SER A C 1
ATOM 735 O O . SER A 1 90 ? 6.922 8.633 -8.401 1.00 90.62 90 SER A O 1
ATOM 737 N N . PRO A 1 91 ? 8.137 9.125 -6.586 1.00 91.56 91 PRO A N 1
ATOM 738 C CA . PRO A 1 91 ? 9.241 9.681 -7.377 1.00 91.56 91 PRO A CA 1
ATOM 739 C C . PRO A 1 91 ? 9.898 8.638 -8.288 1.00 91.56 91 PRO A C 1
ATOM 741 O O . PRO A 1 91 ? 10.337 8.952 -9.392 1.00 91.56 91 PRO A O 1
ATOM 744 N N . ARG A 1 92 ? 9.948 7.374 -7.857 1.00 90.31 92 ARG A N 1
ATOM 745 C CA . ARG A 1 92 ? 10.511 6.293 -8.673 1.00 90.31 92 ARG A CA 1
ATOM 746 C C . ARG A 1 92 ? 9.582 5.916 -9.823 1.00 90.31 92 ARG A C 1
ATOM 748 O O . ARG A 1 92 ? 10.052 5.598 -10.912 1.00 90.31 92 ARG A O 1
ATOM 755 N N . LEU A 1 93 ? 8.269 5.960 -9.590 1.00 91.38 93 LEU A N 1
ATOM 756 C CA . LEU A 1 93 ? 7.283 5.786 -10.649 1.00 91.38 93 LEU A CA 1
ATOM 757 C C . LEU A 1 93 ? 7.418 6.892 -11.702 1.00 91.38 93 LEU A C 1
ATOM 759 O O . LEU A 1 93 ? 7.386 6.588 -12.892 1.00 91.38 93 LEU A O 1
ATOM 763 N N . MET A 1 94 ? 7.624 8.143 -11.275 1.00 91.62 94 MET A N 1
ATOM 764 C CA . MET A 1 94 ? 7.884 9.261 -12.189 1.00 91.62 94 MET A CA 1
ATOM 765 C C . MET A 1 94 ? 9.149 9.034 -13.029 1.00 91.62 94 MET A C 1
ATOM 767 O O . MET A 1 94 ? 9.090 9.212 -14.243 1.00 91.62 94 MET A O 1
ATOM 771 N N . ASP A 1 95 ? 10.258 8.569 -12.436 1.00 92.31 95 ASP A N 1
ATOM 772 C CA . ASP A 1 95 ? 11.484 8.244 -13.194 1.00 92.31 95 ASP A CA 1
ATOM 773 C C . ASP A 1 95 ? 11.235 7.154 -14.250 1.00 92.31 95 ASP A C 1
ATOM 775 O O . ASP A 1 95 ? 11.645 7.278 -15.405 1.00 92.31 95 ASP A O 1
ATOM 779 N N . VAL A 1 96 ? 10.506 6.095 -13.887 1.00 91.19 96 VAL A N 1
ATOM 780 C CA . VAL A 1 96 ? 10.113 5.037 -14.830 1.00 91.19 96 VAL A CA 1
ATOM 781 C C . VAL A 1 96 ? 9.231 5.592 -15.954 1.00 91.19 96 VAL A C 1
ATOM 783 O O . VAL A 1 96 ? 9.445 5.237 -17.114 1.00 91.19 96 VAL A O 1
ATOM 786 N N . GLY A 1 97 ? 8.271 6.463 -15.632 1.00 89.12 97 GLY A N 1
ATOM 787 C CA . GLY A 1 97 ? 7.418 7.141 -16.612 1.00 89.12 97 GLY A CA 1
ATOM 788 C C . GLY A 1 97 ? 8.233 7.963 -17.610 1.00 89.12 97 GLY A C 1
ATOM 789 O O . GLY A 1 97 ? 8.111 7.761 -18.817 1.00 89.12 97 GLY A O 1
ATOM 790 N N . PHE A 1 98 ? 9.158 8.784 -17.113 1.00 91.38 98 PHE A N 1
ATOM 791 C CA . PHE A 1 98 ? 10.052 9.591 -17.943 1.00 91.38 98 PHE A CA 1
ATOM 792 C C . PHE A 1 98 ? 10.932 8.734 -18.870 1.00 91.38 98 PHE A C 1
ATOM 794 O O . PHE A 1 98 ? 11.127 9.052 -20.044 1.00 91.38 98 PHE A O 1
ATOM 801 N N . ARG A 1 99 ? 11.427 7.585 -18.389 1.00 90.12 99 ARG A N 1
ATOM 802 C CA . ARG A 1 99 ?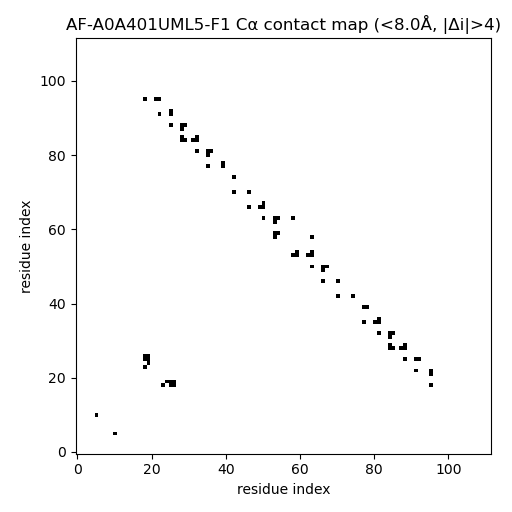 12.170 6.628 -19.232 1.00 90.12 99 ARG A CA 1
ATOM 803 C C . ARG A 1 99 ? 11.314 6.046 -20.351 1.00 90.12 99 ARG A C 1
ATOM 805 O O . ARG A 1 99 ? 11.825 5.850 -21.454 1.00 90.12 99 ARG A O 1
ATOM 812 N N . PHE A 1 100 ? 10.037 5.764 -20.092 1.00 90.31 100 PHE A N 1
ATOM 813 C CA . PHE A 1 100 ? 9.120 5.321 -21.142 1.00 90.31 100 PHE A CA 1
ATOM 814 C C . PHE A 1 100 ? 8.878 6.414 -22.181 1.00 90.31 100 PHE A C 1
ATOM 816 O O . PHE A 1 100 ? 8.921 6.110 -23.371 1.00 90.31 100 PHE A O 1
ATOM 823 N N . GLU A 1 101 ? 8.675 7.660 -21.758 1.00 89.06 101 GLU A N 1
ATOM 824 C CA . GLU A 1 101 ? 8.509 8.799 -22.669 1.00 89.06 101 GLU A CA 1
ATOM 825 C C . GLU A 1 101 ? 9.735 8.986 -23.564 1.00 89.06 101 GLU A C 1
ATOM 827 O O . GLU A 1 101 ? 9.594 9.052 -24.783 1.00 89.06 101 GLU A O 1
ATOM 832 N N . ASN A 1 102 ? 10.944 8.961 -22.996 1.00 90.25 102 ASN A N 1
ATOM 833 C CA . ASN A 1 102 ? 12.181 9.040 -23.779 1.00 90.25 102 ASN A CA 1
ATOM 834 C C . ASN A 1 102 ? 12.310 7.885 -24.778 1.00 90.25 102 ASN A C 1
ATOM 836 O O . ASN A 1 102 ? 12.628 8.112 -25.943 1.00 90.25 102 ASN A O 1
ATOM 840 N N . LEU A 1 103 ? 11.993 6.655 -24.363 1.00 88.88 103 LEU A N 1
ATOM 841 C CA . LEU A 1 103 ? 12.030 5.485 -25.244 1.00 88.88 103 LEU A CA 1
ATOM 842 C C . LEU A 1 103 ? 11.005 5.576 -26.388 1.00 88.88 103 LEU A C 1
ATOM 844 O O . LEU A 1 103 ? 11.246 5.058 -27.480 1.00 88.88 103 LEU A O 1
ATOM 848 N N . LEU A 1 104 ? 9.851 6.201 -26.150 1.00 87.62 104 LEU A N 1
ATOM 849 C CA . LEU A 1 104 ? 8.852 6.465 -27.186 1.00 87.62 104 LEU A CA 1
ATOM 850 C C . LEU A 1 104 ? 9.296 7.598 -28.117 1.00 87.62 104 LEU A C 1
ATOM 852 O O . LEU A 1 104 ? 9.156 7.455 -29.332 1.00 87.62 104 LEU A O 1
ATOM 856 N N . ASN A 1 105 ? 9.876 8.667 -27.570 1.00 88.12 105 ASN A N 1
ATOM 857 C CA . ASN A 1 105 ? 10.412 9.791 -28.334 1.00 88.12 105 ASN A CA 1
ATOM 858 C C . ASN A 1 105 ? 11.532 9.344 -29.277 1.00 88.12 105 ASN A C 1
ATOM 860 O O . ASN A 1 105 ? 11.463 9.638 -30.466 1.00 88.12 105 ASN A O 1
ATOM 864 N N . GLU A 1 106 ? 12.504 8.561 -28.799 1.00 87.25 106 GLU A N 1
ATOM 865 C CA . GLU A 1 106 ? 13.562 7.999 -29.650 1.00 87.25 106 GLU A CA 1
ATOM 866 C C . GLU A 1 106 ? 12.966 7.194 -30.808 1.00 87.25 106 GLU A C 1
ATOM 868 O O . GLU A 1 106 ? 13.290 7.431 -31.969 1.00 87.25 106 GLU A O 1
ATOM 873 N N . LYS A 1 107 ? 12.022 6.291 -30.524 1.00 83.06 107 LYS A N 1
ATOM 874 C CA . LYS A 1 107 ? 11.368 5.499 -31.574 1.00 83.06 107 LYS A CA 1
ATOM 875 C C . LYS A 1 107 ? 10.630 6.357 -32.596 1.00 83.06 107 LYS A C 1
ATOM 877 O O . LYS A 1 107 ? 10.616 5.982 -33.762 1.00 83.06 107 LYS A O 1
ATOM 882 N N . CYS A 1 108 ? 10.030 7.472 -32.183 1.00 77.00 108 CYS A N 1
ATOM 883 C CA . CYS A 1 108 ? 9.360 8.391 -33.102 1.00 77.00 108 CYS A CA 1
ATOM 884 C C . CYS A 1 108 ? 10.360 9.179 -33.960 1.00 77.00 108 CYS A C 1
ATOM 886 O O . CYS A 1 108 ? 10.100 9.381 -35.142 1.00 77.00 108 CYS A O 1
ATOM 888 N N . VAL A 1 109 ? 11.507 9.576 -33.399 1.00 74.94 109 VAL A N 1
ATOM 889 C CA . VAL A 1 109 ? 12.565 10.304 -34.121 1.00 74.94 109 VAL A CA 1
ATOM 890 C C . VAL A 1 109 ? 13.251 9.425 -35.174 1.00 74.94 109 VAL A C 1
ATOM 892 O O . VAL A 1 109 ? 13.544 9.911 -36.258 1.00 74.94 109 VAL A O 1
ATOM 895 N N . TYR A 1 110 ? 13.448 8.129 -34.909 1.00 58.94 110 TYR A N 1
ATOM 896 C CA . TYR A 1 110 ? 14.030 7.178 -35.876 1.00 58.94 110 TYR A CA 1
ATOM 897 C C . TYR A 1 110 ? 13.013 6.577 -36.872 1.00 58.94 110 TYR A C 1
ATOM 899 O O . TYR A 1 110 ? 13.369 5.678 -37.631 1.00 58.94 110 TYR A O 1
ATOM 907 N N . CYS A 1 111 ? 11.748 7.017 -36.856 1.00 55.72 111 CYS A N 1
ATOM 908 C CA . CYS A 1 111 ? 10.714 6.580 -37.809 1.00 55.72 111 CYS A CA 1
ATOM 909 C C . CYS A 1 111 ? 10.552 7.511 -39.029 1.00 55.72 111 CYS A C 1
ATOM 911 O O . CYS A 1 111 ? 9.622 7.295 -39.808 1.00 55.72 111 CYS A O 1
ATOM 913 N N . TYR A 1 112 ? 11.419 8.517 -39.193 1.00 43.31 112 TYR A N 1
ATOM 914 C CA . TYR A 1 112 ? 11.509 9.373 -40.384 1.00 43.31 112 TYR A CA 1
ATOM 915 C C . TYR A 1 112 ? 12.742 9.041 -41.224 1.00 43.31 112 TYR A C 1
ATOM 917 O O . TYR A 1 112 ? 13.816 8.817 -40.622 1.00 43.31 112 TYR A O 1
#

Solvent-accessible surface area (backbone atoms only — not comparable to full-atom values): 6268 Å² total; per-residue (Å²): 138,79,87,76,78,73,48,68,66,57,52,51,50,50,49,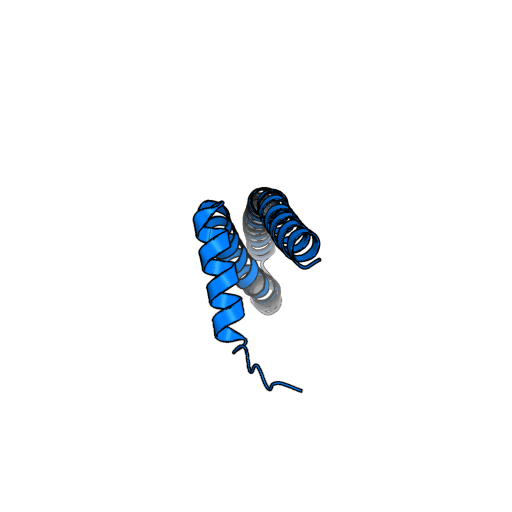53,55,50,43,48,71,76,44,54,60,43,59,51,35,46,52,51,32,51,55,51,58,65,49,52,63,55,53,70,53,49,52,60,49,56,51,48,55,42,62,73,56,86,54,48,68,70,56,54,52,50,54,52,52,53,48,48,55,51,49,53,52,50,52,49,50,38,53,51,30,46,65,65,22,51,64,50,49,50,54,51,50,53,53,50,52,52,57,51,49,53,55,58,64,72,71,111

Secondary structure (DSSP, 8-state):
-------HHHHHHHHHHHHHHH-HHHHHHHHHHHHHHHHHHHHHHHHHHHHHHHHHTT--HHHHHHHHHHHHHHHHHHHHHHHHHHHHHHHHHHHHHHHHHHHHHHHHHTT-

Mean predicted aligned error: 7.29 Å